Protein AF-A0AA91EV66-F1 (afdb_monomer)

Radius of gyration: 14.89 Å; Cα contacts (8 Å, |Δi|>4): 97; chains: 1; bounding box: 42×37×36 Å

Sequence (93 aa):
MNDAPTRVNRALTPHESALLRRLALEIAANGIGCDIETTAAAIAKLTDAGRVSLHADPLTARITVGGRTLVEARRDWLQFRAALEDWGSGAVL

Nearest PDB structures (foldseek):
  6lg3-assembly1_A  TM=9.749E-01  e=3.344E-07  Mycobacterium tuberculosis
  5cq9-assembly1_A  TM=4.245E-01  e=1.662E-01  Salmonella enterica subsp. enterica serovar Typhimurium str. LT2
  3noy-assembly2_D  TM=6.169E-01  e=9.848E-01  Aquifex aeolicus
  1r23-assembly1_A  TM=3.418E-01  e=3.007E-01  Synechococcus elongatus PCC 7942 = FACHB-805
  5k5q-assembly1_B  TM=3.904E-01  e=1.669E+00  Sulfolobus sp. NOB8H2

Organism: NCBI:txid512402

Secondary structure (DSSP, 8-state):
---------PPPPHHHHHHHHHHHHHHHHHHHT--HHHHHHHHHHHHHTT-EEEEE-SSEEEEEETTEEEEEEEHHHHHHHHHHS--SS----

Solvent-accessible surface area (backbone atoms only — not comparable to full-atom values): 5534 Å² total; per-residue (Å²): 132,85,82,66,72,79,59,63,76,61,80,76,50,74,54,37,49,49,49,52,52,50,51,35,44,54,51,51,9,65,73,72,73,48,57,61,68,64,37,48,55,52,49,48,56,36,41,78,68,66,35,49,46,81,50,72,54,56,59,37,36,33,38,27,51,78,88,41,76,71,38,75,42,46,41,69,59,42,51,56,50,38,71,68,53,85,84,69,94,76,86,76,128

Foldseek 3Di:
DDCPPPLPQDDDDPLLVVVQVVQLLVLQCVVVVHDSVVSVVVVVVQVVVVQWDWDDGSFWIFIGGNNHTSDIDGPVVSVVVSLVDCPDPDDDD

pLDDT: mean 83.76, std 16.79, range [36.88, 96.56]

Structure (mmCIF, N/CA/C/O backbone):
data_AF-A0AA91EV66-F1
#
_entry.id   AF-A0AA91EV66-F1
#
loop_
_atom_site.group_PDB
_atom_site.id
_atom_site.type_symbol
_atom_site.label_atom_id
_atom_site.label_alt_id
_atom_site.label_comp_id
_atom_site.label_asym_id
_atom_site.label_entity_id
_atom_site.label_seq_id
_atom_site.pdbx_PDB_ins_code
_atom_site.Cartn_x
_atom_site.Cartn_y
_atom_site.Cartn_z
_atom_site.occupancy
_atom_site.B_iso_or_equiv
_atom_site.auth_seq_id
_atom_site.auth_comp_id
_atom_site.auth_asym_id
_atom_site.auth_atom_id
_atom_site.pdbx_PDB_model_num
ATOM 1 N N . MET A 1 1 ? 22.654 -26.380 -5.971 1.00 36.88 1 MET A N 1
ATOM 2 C CA . MET A 1 1 ? 22.774 -24.954 -5.609 1.00 36.88 1 MET A CA 1
ATOM 3 C C . MET A 1 1 ? 21.656 -24.221 -6.322 1.00 36.88 1 MET A C 1
ATOM 5 O O . MET A 1 1 ? 21.697 -24.133 -7.538 1.00 36.88 1 MET A O 1
ATOM 9 N N . ASN A 1 2 ? 20.610 -23.826 -5.594 1.00 41.72 2 ASN A N 1
ATOM 10 C CA . ASN A 1 2 ? 19.562 -22.965 -6.137 1.00 41.72 2 ASN A CA 1
ATOM 11 C C . ASN A 1 2 ? 20.088 -21.531 -6.075 1.00 41.72 2 ASN A C 1
ATOM 13 O O . ASN A 1 2 ? 20.028 -20.915 -5.012 1.00 41.72 2 ASN A O 1
ATOM 17 N N . ASP A 1 3 ? 20.603 -21.021 -7.193 1.00 43.97 3 ASP A N 1
ATOM 18 C CA . ASP A 1 3 ? 20.707 -19.578 -7.420 1.00 43.97 3 ASP A CA 1
ATOM 19 C C . ASP A 1 3 ? 19.279 -19.034 -7.544 1.00 43.97 3 ASP A C 1
ATOM 21 O O . ASP A 1 3 ? 18.746 -18.814 -8.631 1.00 43.97 3 ASP A O 1
ATOM 25 N N . ALA A 1 4 ? 18.608 -18.859 -6.403 1.00 45.97 4 ALA A N 1
ATOM 26 C CA . ALA A 1 4 ? 17.553 -17.868 -6.347 1.00 45.97 4 ALA A CA 1
ATOM 27 C C . ALA A 1 4 ? 18.265 -16.544 -6.642 1.00 45.97 4 ALA A C 1
ATOM 29 O O . ALA A 1 4 ? 19.158 -16.193 -5.865 1.00 45.97 4 ALA A O 1
ATOM 30 N N . PRO A 1 5 ? 17.952 -15.842 -7.752 1.00 47.28 5 PRO A N 1
ATOM 31 C CA . PRO A 1 5 ? 18.609 -14.581 -8.055 1.00 47.28 5 PRO A CA 1
ATOM 32 C C . PRO A 1 5 ? 18.457 -13.734 -6.809 1.00 47.28 5 PRO A C 1
ATOM 34 O O . PRO A 1 5 ? 17.325 -13.585 -6.343 1.00 47.28 5 PRO A O 1
ATOM 37 N N . THR A 1 6 ? 19.582 -13.303 -6.231 1.00 48.03 6 THR A N 1
ATOM 38 C CA . THR A 1 6 ? 19.664 -12.464 -5.039 1.00 48.03 6 THR A CA 1
ATOM 39 C C . THR A 1 6 ? 18.556 -11.433 -5.148 1.00 48.03 6 THR A C 1
ATOM 41 O O . THR A 1 6 ? 18.684 -10.477 -5.912 1.00 48.03 6 THR A O 1
ATOM 44 N N . ARG A 1 7 ? 17.404 -11.681 -4.506 1.00 54.66 7 ARG A N 1
ATOM 45 C CA . ARG A 1 7 ? 16.251 -10.787 -4.591 1.00 54.66 7 ARG A CA 1
ATOM 46 C C . ARG A 1 7 ? 16.693 -9.598 -3.770 1.00 54.66 7 ARG A C 1
ATOM 48 O O . ARG A 1 7 ? 16.618 -9.614 -2.546 1.00 54.66 7 ARG A O 1
ATOM 55 N N . VAL A 1 8 ? 17.329 -8.651 -4.453 1.00 54.03 8 VAL A N 1
ATOM 56 C CA . VAL A 1 8 ? 17.927 -7.469 -3.855 1.00 54.03 8 VAL A CA 1
ATOM 57 C C . VAL A 1 8 ? 16.827 -6.848 -3.018 1.00 54.03 8 VAL A C 1
ATOM 59 O O . VAL A 1 8 ? 15.730 -6.609 -3.530 1.00 54.03 8 VAL A O 1
ATOM 62 N N . ASN A 1 9 ? 17.100 -6.647 -1.729 1.00 65.69 9 ASN A N 1
ATOM 63 C CA . ASN A 1 9 ? 16.228 -5.912 -0.827 1.00 65.69 9 ASN A CA 1
ATOM 64 C C . ASN A 1 9 ? 16.186 -4.446 -1.285 1.00 65.69 9 ASN A C 1
ATOM 66 O O . ASN A 1 9 ? 16.827 -3.572 -0.709 1.00 65.69 9 ASN A O 1
ATOM 70 N N . ARG A 1 10 ? 15.535 -4.207 -2.425 1.00 83.25 10 ARG A N 1
ATOM 71 C CA . ARG A 1 10 ? 15.491 -2.916 -3.091 1.00 83.25 10 ARG A CA 1
ATOM 72 C C . ARG A 1 10 ? 14.336 -2.117 -2.522 1.00 83.25 10 ARG A C 1
ATOM 74 O O . ARG A 1 10 ? 13.263 -2.669 -2.246 1.00 83.25 10 ARG A O 1
ATOM 81 N N . ALA A 1 11 ? 14.531 -0.810 -2.428 1.00 87.81 11 ALA A N 1
ATOM 82 C CA . ALA A 1 11 ? 13.442 0.108 -2.141 1.00 87.81 11 ALA A CA 1
ATOM 83 C C . ALA A 1 11 ? 12.324 -0.032 -3.191 1.00 87.81 11 ALA A C 1
ATOM 85 O O . ALA A 1 11 ? 12.558 -0.461 -4.329 1.00 87.81 11 ALA A O 1
ATOM 86 N N . LEU A 1 12 ? 11.098 0.296 -2.791 1.00 90.12 12 LEU A N 1
ATOM 87 C CA . LEU A 1 12 ? 10.004 0.453 -3.743 1.00 90.12 12 LEU A CA 1
ATOM 88 C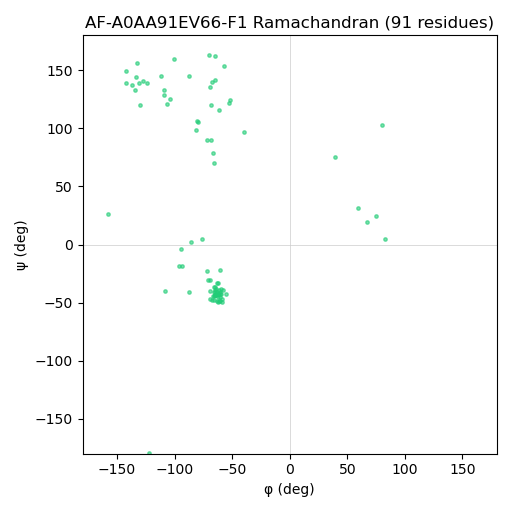 C . LEU A 1 12 ? 10.273 1.675 -4.614 1.00 90.12 12 LEU A C 1
ATOM 90 O O . LEU A 1 12 ? 10.725 2.708 -4.119 1.00 90.12 12 LEU A O 1
ATOM 94 N N . THR A 1 13 ? 9.971 1.568 -5.903 1.00 91.75 13 THR A N 1
ATOM 95 C CA . THR A 1 13 ? 9.959 2.751 -6.766 1.00 91.75 13 THR A CA 1
ATOM 96 C C . THR A 1 13 ? 8.772 3.655 -6.395 1.00 91.75 13 THR A C 1
ATOM 98 O O . THR A 1 13 ? 7.824 3.203 -5.733 1.00 91.75 13 THR A O 1
ATOM 101 N N . PRO A 1 14 ? 8.776 4.933 -6.818 1.00 91.75 14 PRO A N 1
ATOM 102 C CA . PRO A 1 14 ? 7.622 5.812 -6.636 1.00 91.75 14 PRO A CA 1
ATOM 103 C C . PRO A 1 14 ? 6.335 5.224 -7.231 1.00 91.75 14 PRO A C 1
ATOM 105 O O . PRO A 1 14 ? 5.307 5.222 -6.560 1.00 91.75 14 PRO A O 1
ATOM 108 N N . HIS A 1 15 ? 6.412 4.634 -8.429 1.00 93.12 15 HIS A N 1
ATOM 109 C CA . HIS A 1 15 ? 5.277 3.986 -9.095 1.00 93.12 15 HIS A CA 1
ATOM 110 C C . HIS A 1 15 ? 4.764 2.758 -8.335 1.00 93.12 15 HIS A C 1
ATOM 112 O O . HIS A 1 15 ? 3.566 2.613 -8.125 1.00 93.12 15 HIS A O 1
ATOM 118 N N . GLU A 1 16 ? 5.651 1.899 -7.832 1.00 93.75 16 GLU A N 1
ATOM 119 C CA . GLU A 1 16 ? 5.241 0.746 -7.018 1.00 93.75 16 GLU A CA 1
ATOM 120 C C . GLU A 1 16 ? 4.565 1.176 -5.714 1.00 93.75 16 GLU A C 1
ATOM 122 O O . GLU A 1 16 ? 3.559 0.597 -5.301 1.00 93.75 16 GLU A O 1
ATOM 127 N N . SER A 1 17 ? 5.107 2.213 -5.072 1.00 93.00 17 SER A N 1
ATOM 128 C CA . SER A 1 17 ? 4.534 2.783 -3.853 1.00 93.00 17 SER A CA 1
ATOM 129 C C . SER A 1 17 ? 3.161 3.402 -4.120 1.00 93.00 17 SER A C 1
ATOM 131 O O . SER A 1 17 ? 2.247 3.235 -3.312 1.00 93.00 17 SER A O 1
ATOM 133 N N . ALA A 1 18 ? 3.006 4.101 -5.245 1.00 92.06 18 ALA A N 1
ATOM 134 C CA . ALA A 1 18 ? 1.746 4.700 -5.663 1.00 92.06 18 ALA A CA 1
ATOM 135 C C . ALA A 1 18 ? 0.691 3.633 -5.991 1.00 92.06 18 ALA A C 1
ATOM 137 O O . ALA A 1 18 ? -0.427 3.721 -5.485 1.00 92.06 18 ALA A O 1
ATOM 138 N N . LEU A 1 19 ? 1.061 2.579 -6.727 1.00 94.31 19 LEU A N 1
ATOM 139 C CA . LEU A 1 19 ? 0.164 1.469 -7.058 1.00 94.31 19 LEU A CA 1
ATOM 140 C C . LEU A 1 19 ? -0.321 0.770 -5.788 1.00 94.31 19 LEU A C 1
ATOM 142 O O . LEU A 1 19 ? -1.514 0.531 -5.620 1.00 94.31 19 LEU A O 1
ATOM 146 N N . LEU A 1 20 ? 0.580 0.492 -4.845 1.00 94.12 20 LEU A N 1
ATOM 147 C CA . LEU A 1 20 ? 0.192 -0.159 -3.598 1.00 94.12 20 LEU A CA 1
ATOM 148 C C . LEU A 1 20 ? -0.746 0.723 -2.756 1.00 94.12 20 LEU A C 1
ATOM 150 O O . LEU A 1 20 ? -1.711 0.217 -2.186 1.00 94.12 20 LEU A O 1
ATOM 154 N N . ARG A 1 21 ? -0.511 2.043 -2.715 1.00 92.69 21 ARG A N 1
ATOM 155 C CA . ARG A 1 21 ? -1.410 3.010 -2.054 1.00 92.69 21 ARG A CA 1
AT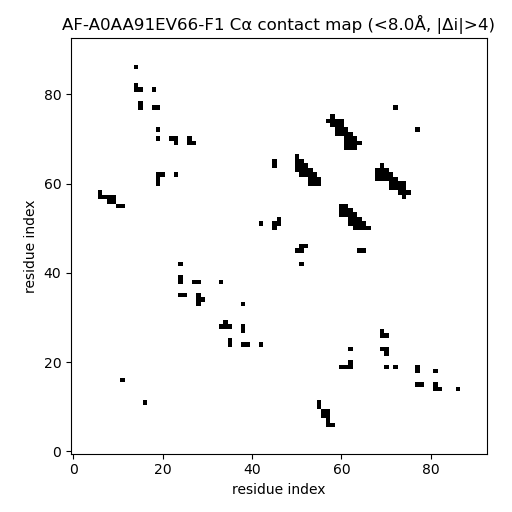OM 156 C C . ARG A 1 21 ? -2.779 3.067 -2.721 1.00 92.69 21 ARG A C 1
ATOM 158 O O . ARG A 1 21 ? -3.784 3.077 -2.014 1.00 92.69 21 ARG A O 1
ATOM 165 N N . ARG A 1 22 ? -2.823 3.059 -4.054 1.00 92.25 22 ARG A N 1
ATOM 166 C CA . ARG A 1 22 ? -4.065 3.007 -4.829 1.00 92.25 22 ARG A CA 1
ATOM 167 C C . ARG A 1 22 ? -4.859 1.740 -4.515 1.00 92.25 22 ARG A C 1
ATOM 169 O O . ARG A 1 22 ? -6.032 1.835 -4.176 1.00 92.25 22 ARG A O 1
ATOM 176 N N . LEU A 1 23 ? -4.211 0.574 -4.532 1.00 93.75 23 LEU A N 1
ATOM 177 C CA . LEU A 1 23 ? -4.856 -0.695 -4.181 1.00 93.75 23 LEU A CA 1
ATOM 178 C C . LEU A 1 23 ? -5.398 -0.681 -2.746 1.00 93.75 23 LEU A C 1
ATOM 180 O O . LEU A 1 23 ? -6.520 -1.117 -2.513 1.00 93.75 23 LEU A O 1
ATOM 184 N N . ALA A 1 24 ? -4.636 -0.149 -1.785 1.00 92.94 24 ALA A N 1
ATOM 185 C CA . ALA A 1 24 ? -5.100 -0.017 -0.403 1.00 92.94 24 ALA A CA 1
ATOM 186 C C . ALA A 1 24 ? -6.353 0.866 -0.295 1.00 92.94 24 ALA A C 1
ATOM 188 O O . ALA A 1 24 ? -7.269 0.542 0.460 1.00 92.94 24 ALA A O 1
ATOM 189 N N . LEU A 1 25 ? -6.394 1.963 -1.056 1.00 91.81 25 LEU A N 1
ATOM 190 C CA . LEU A 1 25 ? -7.532 2.872 -1.110 1.00 91.81 25 LEU A CA 1
ATOM 191 C C . LEU A 1 25 ? -8.768 2.198 -1.719 1.00 91.81 25 LEU A C 1
ATOM 193 O O . LEU A 1 25 ? -9.841 2.263 -1.127 1.00 91.81 25 LEU A O 1
ATOM 197 N N . GLU A 1 26 ? -8.615 1.508 -2.850 1.00 92.44 26 GLU A N 1
ATOM 198 C CA . GLU A 1 26 ? -9.706 0.776 -3.506 1.00 92.44 26 GLU A CA 1
ATOM 199 C C . GLU A 1 26 ? -10.249 -0.352 -2.613 1.00 92.44 26 GLU A C 1
ATOM 201 O O . GLU A 1 26 ? -11.463 -0.508 -2.476 1.00 92.44 26 GLU A O 1
ATOM 206 N N . ILE A 1 27 ? -9.371 -1.108 -1.944 1.00 92.75 27 ILE A N 1
ATOM 207 C CA . ILE A 1 27 ? -9.766 -2.155 -0.989 1.00 92.75 27 ILE A CA 1
ATOM 208 C C . ILE A 1 27 ? -10.536 -1.555 0.190 1.00 92.75 27 ILE A C 1
ATOM 210 O O . ILE A 1 27 ? -11.576 -2.087 0.575 1.00 92.75 27 ILE A O 1
ATOM 214 N N . ALA A 1 28 ? -10.053 -0.448 0.758 1.00 90.56 28 ALA A N 1
ATOM 215 C CA . ALA A 1 28 ? -10.719 0.209 1.877 1.00 90.56 28 ALA A CA 1
ATOM 216 C C . ALA A 1 28 ? -12.090 0.778 1.479 1.00 90.56 28 ALA A C 1
ATOM 218 O O . ALA A 1 28 ? -13.058 0.583 2.212 1.00 90.56 28 ALA A O 1
ATOM 219 N N . ALA A 1 29 ? -12.187 1.418 0.312 1.00 91.44 29 ALA A N 1
ATOM 220 C CA . ALA A 1 29 ? -13.433 1.989 -0.194 1.00 91.44 29 ALA A CA 1
ATOM 221 C C . ALA A 1 29 ? -14.486 0.894 -0.401 1.00 91.44 29 ALA A C 1
ATOM 223 O O . ALA A 1 29 ? -15.589 0.975 0.142 1.00 91.44 29 ALA A O 1
ATOM 224 N N . ASN A 1 30 ? -14.098 -0.194 -1.074 1.00 91.69 30 ASN A N 1
ATOM 225 C CA . ASN A 1 30 ? -14.966 -1.349 -1.293 1.00 91.69 30 ASN A CA 1
ATOM 226 C C . ASN A 1 30 ? -15.357 -2.052 0.013 1.00 91.69 30 ASN A C 1
ATOM 228 O O . ASN A 1 30 ? -16.495 -2.487 0.159 1.00 91.69 30 ASN A O 1
ATOM 232 N N . GLY A 1 31 ? -14.434 -2.161 0.973 1.00 87.06 31 GLY A N 1
ATOM 233 C CA . GLY A 1 31 ? -14.693 -2.822 2.252 1.00 87.06 31 GLY A CA 1
ATOM 234 C C . GLY A 1 31 ? 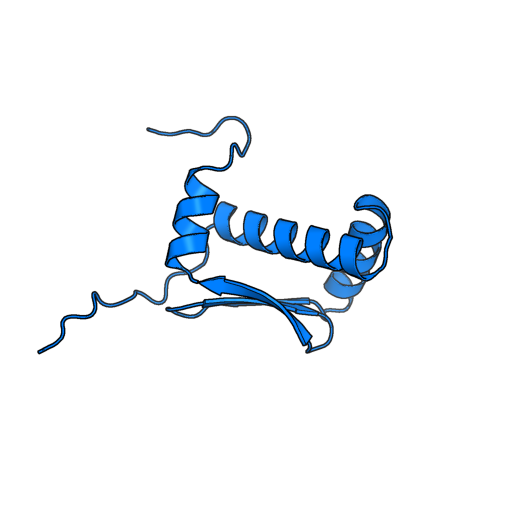-15.666 -2.063 3.158 1.00 87.06 31 GLY A C 1
ATOM 235 O O . GLY A 1 31 ? -16.380 -2.688 3.938 1.00 87.06 31 GLY A O 1
ATOM 236 N N . ILE A 1 32 ? -15.699 -0.730 3.064 1.00 84.44 32 ILE A N 1
ATOM 237 C CA . ILE A 1 32 ? -16.571 0.134 3.878 1.00 84.44 32 ILE A CA 1
ATOM 238 C C . ILE A 1 32 ? -17.868 0.491 3.125 1.00 84.44 32 ILE A C 1
ATOM 240 O O . ILE A 1 32 ? -18.855 0.873 3.749 1.00 84.44 32 ILE A O 1
ATOM 244 N N . GLY A 1 33 ? -17.894 0.332 1.796 1.00 86.69 33 GLY A N 1
ATOM 245 C CA . GLY A 1 33 ? -19.015 0.750 0.950 1.00 86.69 33 GLY A CA 1
ATOM 246 C C . GLY A 1 33 ? -19.078 2.267 0.748 1.00 86.69 33 GLY A C 1
ATOM 247 O O . GLY A 1 33 ? -20.153 2.808 0.497 1.00 86.69 33 GLY A O 1
ATOM 248 N N . CYS A 1 34 ? -17.943 2.956 0.888 1.00 88.44 34 CYS A N 1
ATOM 249 C CA . CYS A 1 34 ? -17.819 4.395 0.666 1.00 88.44 34 CYS A CA 1
ATOM 250 C C . CYS A 1 34 ? -17.211 4.687 -0.707 1.00 88.44 34 CYS A C 1
ATOM 252 O 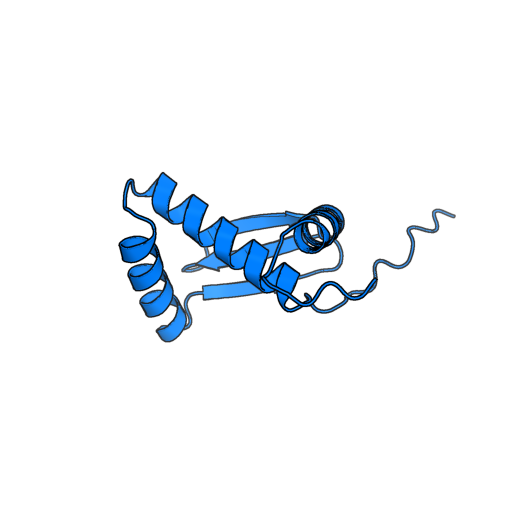O . CYS A 1 34 ? -16.515 3.854 -1.288 1.00 88.44 34 CYS A O 1
ATOM 254 N N . ASP A 1 35 ? -17.421 5.905 -1.201 1.00 90.88 35 ASP A N 1
ATOM 255 C CA . ASP A 1 35 ? -16.675 6.388 -2.356 1.00 90.88 35 ASP A CA 1
ATOM 256 C C . ASP A 1 35 ? -15.168 6.535 -2.053 1.00 90.88 35 ASP A C 1
ATOM 258 O O . ASP A 1 35 ? -14.700 6.542 -0.903 1.00 90.88 35 ASP A O 1
ATOM 262 N N . ILE A 1 36 ? -14.386 6.616 -3.129 1.00 88.06 36 ILE A N 1
ATOM 263 C CA . ILE A 1 36 ? -12.925 6.695 -3.069 1.00 88.06 36 ILE A CA 1
ATOM 264 C C . ILE A 1 36 ? -12.469 7.993 -2.387 1.00 88.06 36 ILE A C 1
ATOM 266 O O . ILE A 1 36 ? -11.493 7.965 -1.641 1.00 88.06 36 ILE A O 1
ATOM 270 N N . GLU A 1 37 ? -13.168 9.114 -2.588 1.00 90.19 37 GLU A N 1
ATOM 271 C CA . GLU A 1 37 ? -12.781 10.421 -2.037 1.00 90.19 37 GLU A CA 1
ATOM 272 C C . GLU A 1 37 ? -12.901 10.461 -0.509 1.00 90.19 37 GLU A C 1
ATOM 274 O O . GLU A 1 37 ? -11.958 10.833 0.195 1.00 90.19 37 GLU A O 1
ATOM 279 N N . THR A 1 38 ? -14.029 9.992 0.021 1.00 89.81 38 THR A N 1
ATOM 280 C CA . THR A 1 38 ? -14.286 9.870 1.458 1.00 89.81 38 THR A CA 1
ATOM 281 C C . THR A 1 38 ? -13.276 8.929 2.101 1.00 89.81 38 THR A C 1
ATOM 283 O O . THR A 1 38 ? -12.716 9.218 3.165 1.00 89.81 38 THR A O 1
ATOM 286 N N . THR A 1 39 ? -12.984 7.816 1.427 1.00 90.38 39 THR A N 1
ATOM 287 C CA . THR A 1 39 ? -11.991 6.847 1.893 1.00 90.38 39 THR A CA 1
ATOM 288 C C . THR A 1 39 ? -10.585 7.452 1.897 1.00 90.38 39 THR A C 1
ATOM 290 O O . THR A 1 39 ? -9.839 7.273 2.862 1.00 90.38 39 THR A O 1
ATOM 293 N N . ALA A 1 40 ? -10.228 8.232 0.874 1.00 89.44 40 ALA A N 1
ATOM 294 C CA . ALA A 1 40 ? -8.936 8.905 0.786 1.00 89.44 40 ALA A CA 1
ATOM 295 C C . ALA A 1 40 ? -8.760 9.914 1.924 1.00 89.44 40 ALA A C 1
ATOM 297 O O . ALA A 1 40 ? -7.719 9.920 2.582 1.00 89.44 40 ALA A O 1
ATOM 298 N N . ALA A 1 41 ? -9.797 10.699 2.227 1.00 89.94 41 ALA A N 1
ATOM 299 C CA . ALA A 1 41 ? -9.788 11.630 3.351 1.00 89.94 41 ALA A CA 1
ATOM 300 C C . ALA A 1 41 ? -9.618 10.914 4.705 1.00 89.94 41 ALA A C 1
ATOM 302 O O . ALA A 1 41 ? -8.890 11.391 5.580 1.00 89.94 41 ALA A O 1
ATOM 303 N N . ALA A 1 42 ? -10.252 9.752 4.893 1.00 88.38 42 ALA A N 1
ATOM 304 C CA . ALA A 1 42 ? -10.090 8.951 6.105 1.00 88.38 42 ALA A CA 1
ATOM 305 C C . ALA A 1 42 ? -8.668 8.373 6.233 1.00 88.38 42 ALA A C 1
ATOM 307 O O . ALA A 1 42 ? -8.058 8.456 7.303 1.00 88.38 42 ALA A O 1
ATOM 308 N N . ILE A 1 43 ? -8.108 7.836 5.145 1.00 87.12 43 ILE A N 1
ATOM 309 C CA . ILE A 1 43 ? -6.738 7.302 5.121 1.00 87.12 43 ILE A CA 1
ATOM 310 C C . ILE A 1 43 ? -5.704 8.415 5.331 1.00 87.12 43 ILE A C 1
ATOM 312 O O . ILE A 1 43 ? -4.713 8.187 6.028 1.00 87.12 43 ILE A O 1
ATOM 316 N N . ALA A 1 44 ? -5.932 9.620 4.802 1.00 88.56 44 ALA A N 1
ATOM 317 C CA . ALA A 1 44 ? -5.070 10.777 5.039 1.00 88.56 44 ALA A CA 1
ATOM 318 C C . ALA A 1 44 ? -4.987 11.109 6.538 1.00 88.56 44 ALA A C 1
ATOM 320 O O . ALA A 1 44 ? -3.893 11.132 7.096 1.00 88.56 44 ALA A O 1
ATOM 321 N N . LYS A 1 45 ? -6.131 11.195 7.233 1.00 90.19 45 LYS A N 1
ATOM 322 C CA . LYS A 1 45 ? -6.167 11.400 8.696 1.00 90.19 45 LYS A CA 1
ATOM 323 C C . LYS A 1 45 ? -5.414 10.311 9.466 1.00 90.19 45 LYS A C 1
ATOM 325 O O . LYS A 1 45 ? -4.743 10.593 10.455 1.00 90.19 45 LYS A O 1
ATOM 330 N N . LEU A 1 46 ? -5.521 9.054 9.031 1.00 87.44 46 LEU A N 1
ATOM 331 C CA . LEU A 1 46 ? -4.790 7.939 9.643 1.00 87.44 46 LEU A CA 1
ATOM 332 C C . LEU A 1 46 ? -3.287 7.999 9.351 1.00 87.44 46 LEU A C 1
ATOM 334 O O . LEU A 1 46 ? -2.490 7.557 10.178 1.00 87.44 46 LEU A O 1
ATOM 338 N N . THR A 1 47 ? -2.904 8.544 8.198 1.00 89.38 47 THR A N 1
ATOM 339 C CA . THR A 1 47 ? -1.506 8.769 7.820 1.00 89.38 47 THR A CA 1
ATOM 340 C C . THR A 1 47 ? -0.892 9.861 8.690 1.00 89.38 47 THR A C 1
ATOM 342 O O . THR A 1 47 ? 0.162 9.625 9.275 1.00 89.38 47 THR A O 1
ATOM 345 N N . ASP A 1 48 ? -1.585 10.988 8.866 1.00 89.12 48 ASP A N 1
ATOM 346 C CA . ASP A 1 48 ? -1.146 12.099 9.725 1.00 89.12 48 ASP A CA 1
ATOM 347 C C . ASP A 1 48 ? -1.018 11.671 11.194 1.00 89.12 48 ASP A C 1
ATOM 349 O O . ASP A 1 48 ? -0.121 12.107 11.911 1.00 89.12 48 ASP A O 1
ATOM 353 N N . ALA A 1 49 ? -1.871 10.743 11.634 1.00 91.12 49 ALA A N 1
ATOM 354 C CA . ALA A 1 49 ? -1.787 10.118 12.951 1.00 91.12 49 ALA A CA 1
ATOM 355 C C . ALA A 1 49 ? -0.678 9.046 13.070 1.00 91.12 49 ALA A C 1
ATOM 357 O O . ALA A 1 49 ? -0.610 8.350 14.085 1.00 91.12 49 ALA A O 1
ATOM 358 N N . GLY A 1 50 ? 0.147 8.842 12.036 1.00 90.06 50 GLY A N 1
ATOM 359 C CA . GLY A 1 50 ? 1.226 7.848 12.019 1.00 90.06 50 GLY A CA 1
ATOM 360 C C . GLY A 1 50 ? 0.742 6.394 12.046 1.00 90.06 50 GLY A C 1
ATOM 361 O O . GLY A 1 50 ? 1.498 5.494 12.407 1.00 90.06 50 GLY A O 1
ATOM 362 N N . ARG A 1 51 ? -0.526 6.136 11.697 1.00 91.44 51 ARG A N 1
ATOM 363 C CA . ARG A 1 51 ? -1.141 4.796 11.763 1.00 91.44 51 ARG A CA 1
ATOM 364 C C . ARG A 1 51 ? -1.074 4.039 10.443 1.00 91.44 51 ARG A C 1
ATOM 366 O O . ARG A 1 51 ? -1.513 2.892 10.408 1.00 91.44 51 ARG A O 1
ATOM 373 N N . VAL A 1 52 ? -0.561 4.660 9.384 1.00 92.06 52 VAL A N 1
ATOM 374 C CA . VAL A 1 52 ? -0.339 4.028 8.081 1.00 92.06 52 VAL A CA 1
ATOM 375 C C . VAL A 1 52 ? 1.147 3.747 7.918 1.00 92.06 52 VAL A C 1
ATOM 377 O O . VAL A 1 52 ? 1.963 4.660 8.025 1.00 92.06 52 VAL A O 1
ATOM 380 N N . SER A 1 53 ? 1.506 2.498 7.637 1.00 92.69 53 SER A N 1
ATOM 381 C CA . SER A 1 53 ? 2.890 2.124 7.349 1.00 92.69 53 SER A CA 1
ATOM 382 C C . SER A 1 53 ? 2.997 1.360 6.039 1.00 92.69 53 SER A C 1
ATOM 384 O O . SER A 1 53 ? 2.154 0.527 5.707 1.00 92.69 53 SER A O 1
ATOM 386 N N . LEU A 1 54 ? 4.054 1.668 5.294 1.00 93.06 54 LEU A N 1
ATOM 387 C CA . LEU A 1 54 ? 4.459 0.968 4.086 1.00 93.06 54 LEU A CA 1
ATOM 388 C C . LEU A 1 54 ? 5.702 0.154 4.430 1.00 93.06 54 LEU A C 1
ATOM 390 O O . LEU A 1 54 ? 6.713 0.716 4.850 1.00 93.06 54 LEU A O 1
ATOM 394 N N . HIS A 1 55 ? 5.626 -1.160 4.260 1.00 92.88 55 HIS A N 1
ATOM 395 C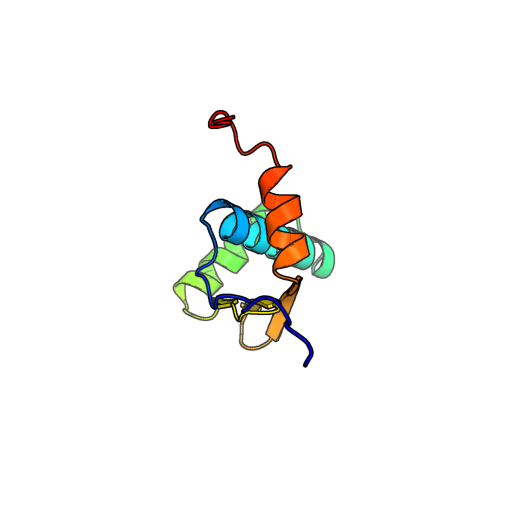 CA . HIS A 1 55 ? 6.753 -2.053 4.487 1.00 92.88 55 HIS A CA 1
ATOM 396 C C . HIS A 1 55 ? 7.021 -2.873 3.235 1.00 92.88 55 HIS A C 1
ATOM 398 O O . HIS A 1 55 ? 6.088 -3.362 2.600 1.00 92.88 55 HIS A O 1
ATOM 404 N N . ALA A 1 56 ? 8.294 -3.044 2.902 1.00 92.06 56 ALA A N 1
ATOM 405 C CA . ALA A 1 56 ? 8.715 -3.867 1.788 1.00 92.06 56 ALA A CA 1
ATOM 406 C C . ALA A 1 56 ? 9.920 -4.710 2.187 1.00 92.06 56 ALA A C 1
ATOM 408 O O . ALA A 1 56 ? 10.860 -4.220 2.809 1.00 92.06 56 ALA A O 1
ATOM 409 N N . ASP A 1 57 ? 9.871 -5.966 1.780 1.00 91.06 57 ASP A N 1
ATOM 410 C CA . ASP A 1 57 ? 10.940 -6.941 1.888 1.00 91.06 57 ASP A CA 1
ATOM 411 C C . ASP A 1 57 ? 11.270 -7.472 0.469 1.00 91.06 57 ASP A C 1
ATOM 413 O O . ASP A 1 57 ? 10.691 -7.005 -0.528 1.00 91.06 57 ASP A O 1
ATOM 417 N N . PRO A 1 58 ? 12.233 -8.399 0.315 1.00 90.38 58 PRO A N 1
ATOM 418 C CA . PRO A 1 58 ? 12.595 -8.955 -0.991 1.00 90.38 58 PRO A CA 1
ATOM 419 C C . PRO A 1 58 ? 11.474 -9.695 -1.742 1.00 90.38 58 PRO A C 1
ATOM 421 O O . PRO A 1 58 ? 11.559 -9.878 -2.960 1.00 90.38 58 PRO A O 1
ATOM 424 N N . LEU A 1 59 ? 10.442 -10.172 -1.046 1.00 91.69 59 LEU A N 1
ATOM 425 C CA . LEU A 1 59 ? 9.370 -11.007 -1.589 1.00 91.69 59 LEU A CA 1
ATOM 426 C C . LEU A 1 59 ? 8.048 -10.260 -1.692 1.00 91.69 59 LEU A C 1
ATOM 428 O O . LEU A 1 59 ? 7.357 -10.403 -2.704 1.00 91.69 59 LEU A O 1
ATOM 432 N N . THR A 1 60 ? 7.728 -9.443 -0.695 1.00 94.81 60 THR A N 1
ATOM 433 C CA . THR A 1 60 ? 6.442 -8.768 -0.557 1.00 94.81 60 THR A CA 1
ATOM 434 C C . THR A 1 60 ? 6.570 -7.286 -0.233 1.00 94.81 60 THR A C 1
ATOM 436 O O . THR A 1 60 ? 7.571 -6.802 0.290 1.00 94.81 60 THR A O 1
ATOM 439 N N . ALA A 1 61 ? 5.525 -6.540 -0.574 1.00 95.81 61 ALA A N 1
ATOM 440 C CA . ALA A 1 61 ? 5.297 -5.186 -0.104 1.00 95.81 61 ALA A CA 1
ATOM 441 C C . ALA A 1 61 ? 3.862 -5.064 0.400 1.00 95.81 61 ALA A C 1
ATOM 443 O O . ALA A 1 61 ? 2.939 -5.600 -0.214 1.00 95.81 61 ALA A O 1
ATOM 444 N N . ARG A 1 62 ? 3.679 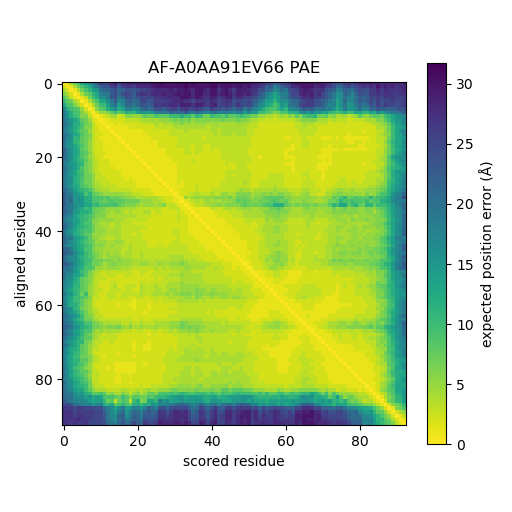-4.360 1.514 1.00 96.06 62 ARG A N 1
ATOM 445 C CA . ARG A 1 62 ? 2.388 -4.230 2.187 1.00 96.06 62 ARG A CA 1
ATOM 446 C C . ARG A 1 62 ? 2.157 -2.844 2.758 1.00 96.06 62 ARG A C 1
ATOM 448 O O . ARG A 1 62 ? 3.094 -2.181 3.205 1.00 96.06 62 ARG A O 1
ATOM 455 N N . ILE A 1 63 ? 0.887 -2.455 2.794 1.00 95.75 63 ILE A N 1
ATOM 456 C CA . ILE A 1 63 ? 0.414 -1.299 3.554 1.00 95.75 63 ILE A CA 1
ATOM 457 C C . ILE A 1 63 ? -0.394 -1.804 4.737 1.00 95.75 63 ILE A C 1
ATOM 459 O O . ILE A 1 63 ? -1.327 -2.597 4.577 1.00 95.75 63 ILE A O 1
ATOM 463 N N . THR A 1 64 ? -0.042 -1.319 5.924 1.00 94.25 64 THR A N 1
ATOM 464 C CA . THR A 1 64 ? -0.812 -1.564 7.140 1.00 94.25 64 THR A CA 1
ATOM 465 C C . THR A 1 64 ? -1.453 -0.280 7.636 1.00 94.25 64 THR A C 1
ATOM 467 O O . THR A 1 64 ? -0.876 0.799 7.509 1.00 94.25 64 THR A O 1
ATOM 470 N N . VAL A 1 65 ? -2.654 -0.401 8.194 1.00 90.38 65 VAL A N 1
ATOM 471 C CA . VAL A 1 65 ? -3.413 0.698 8.787 1.00 90.38 65 VAL A CA 1
ATOM 472 C C . VAL A 1 65 ? -3.872 0.267 10.172 1.00 90.38 65 VAL A C 1
ATOM 474 O O . VAL A 1 65 ? -4.547 -0.749 10.328 1.00 90.38 65 VAL A O 1
ATOM 477 N N . GLY A 1 66 ? -3.451 0.998 11.205 1.00 87.12 66 GLY A N 1
ATOM 478 C CA . GLY A 1 66 ? -3.754 0.660 12.598 1.00 87.12 66 GLY A CA 1
ATOM 479 C C . GLY A 1 66 ? -3.246 -0.726 13.015 1.00 87.12 66 GLY A C 1
ATOM 480 O O . GLY A 1 66 ? -3.889 -1.389 13.823 1.00 87.12 66 GLY A O 1
ATOM 481 N N . GLY A 1 67 ? -2.132 -1.184 12.432 1.00 86.88 67 GLY A N 1
ATOM 482 C CA . GLY A 1 67 ? -1.542 -2.500 12.705 1.00 86.88 67 GLY A CA 1
ATOM 483 C C . GLY A 1 67 ? -2.163 -3.670 11.931 1.00 86.88 67 GLY A C 1
ATOM 484 O O . GLY A 1 67 ? -1.766 -4.810 12.152 1.00 86.88 67 GLY A O 1
ATOM 485 N N . ARG A 1 68 ? -3.111 -3.420 11.017 1.00 90.56 68 ARG A N 1
ATOM 486 C CA . ARG A 1 68 ? -3.700 -4.447 10.142 1.00 90.56 68 ARG A CA 1
ATOM 487 C C . ARG A 1 68 ? -3.251 -4.260 8.701 1.00 90.56 68 ARG A C 1
ATOM 489 O O . ARG A 1 68 ? -3.316 -3.148 8.187 1.00 90.56 68 ARG A O 1
ATOM 496 N N . THR A 1 69 ? -2.832 -5.335 8.041 1.00 94.44 69 THR A N 1
ATOM 497 C CA . THR A 1 69 ? -2.509 -5.314 6.608 1.00 94.44 69 THR A CA 1
ATOM 498 C C . THR A 1 69 ? -3.782 -5.113 5.791 1.00 94.44 69 THR A C 1
ATOM 500 O O . THR A 1 69 ? -4.694 -5.930 5.878 1.00 94.44 69 THR A O 1
ATOM 503 N N . LEU A 1 70 ? -3.838 -4.036 5.003 1.00 92.50 70 LEU A N 1
ATOM 504 C CA . LEU A 1 70 ? -4.922 -3.806 4.039 1.00 92.50 70 LEU A CA 1
ATOM 505 C C . LEU A 1 70 ? -4.619 -4.452 2.691 1.00 92.50 70 LEU A C 1
ATOM 507 O O . LEU A 1 70 ? -5.499 -5.028 2.064 1.00 92.50 70 LEU A O 1
ATOM 511 N N . VAL A 1 71 ? -3.367 -4.351 2.248 1.00 95.62 71 VAL A N 1
ATOM 512 C CA 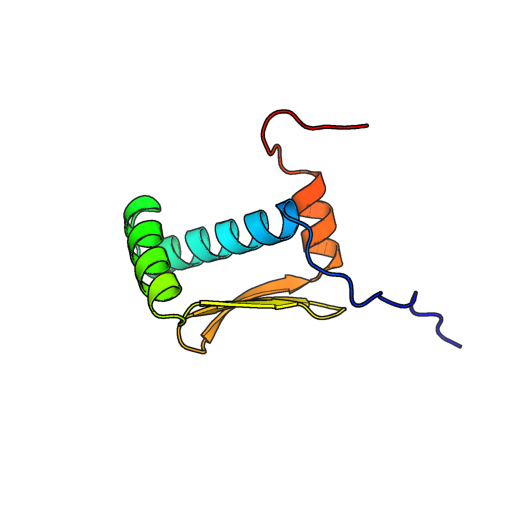. VAL A 1 71 ? -2.910 -4.924 0.985 1.00 95.62 71 VAL A CA 1
ATOM 513 C C . VAL A 1 71 ? -1.504 -5.465 1.155 1.00 95.62 71 VAL A C 1
ATOM 515 O O . VAL A 1 71 ? -0.660 -4.835 1.795 1.00 95.62 71 VAL A O 1
ATOM 518 N N . GLU A 1 72 ? -1.267 -6.627 0.561 1.00 96.56 72 GLU A N 1
ATOM 519 C CA . GLU A 1 72 ? 0.043 -7.237 0.401 1.00 96.56 72 GLU A CA 1
ATOM 520 C C . GLU A 1 72 ? 0.160 -7.741 -1.035 1.00 96.56 72 GLU A C 1
ATOM 522 O O . GLU A 1 72 ? -0.757 -8.369 -1.564 1.00 96.56 72 GLU A O 1
ATOM 527 N N . ALA A 1 73 ? 1.278 -7.434 -1.680 1.00 95.88 73 ALA A N 1
ATOM 528 C CA . ALA A 1 73 ? 1.552 -7.836 -3.048 1.00 95.88 73 ALA A CA 1
ATOM 529 C C . ALA A 1 73 ? 2.969 -8.394 -3.157 1.00 95.88 73 ALA A C 1
ATOM 531 O O . ALA A 1 73 ? 3.902 -7.895 -2.520 1.00 95.88 73 ALA A O 1
ATOM 532 N N . ARG A 1 74 ? 3.154 -9.406 -4.011 1.00 95.50 74 ARG A N 1
ATOM 533 C CA . ARG A 1 74 ? 4.500 -9.880 -4.352 1.00 95.50 74 ARG A CA 1
ATOM 534 C C . ARG A 1 74 ? 5.265 -8.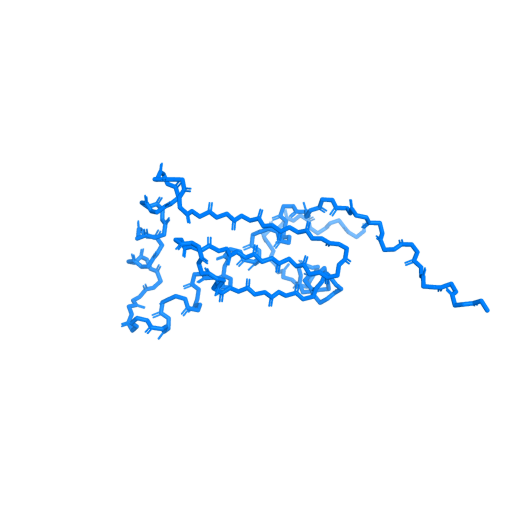786 -5.096 1.00 95.50 74 ARG A C 1
ATOM 536 O O . ARG A 1 74 ? 4.701 -8.115 -5.960 1.00 95.50 74 ARG A O 1
ATOM 543 N N . ARG A 1 75 ? 6.565 -8.650 -4.817 1.00 92.31 75 ARG A N 1
ATOM 544 C CA . ARG A 1 75 ? 7.440 -7.640 -5.444 1.00 92.31 75 ARG A CA 1
ATOM 545 C C . ARG A 1 75 ? 7.510 -7.775 -6.964 1.00 92.31 75 ARG A C 1
ATOM 547 O O . ARG A 1 75 ? 7.518 -6.760 -7.650 1.00 92.31 75 ARG A O 1
ATOM 554 N N . ASP A 1 76 ? 7.527 -9.006 -7.476 1.00 92.19 76 ASP A N 1
ATOM 555 C CA . ASP A 1 76 ? 7.553 -9.281 -8.919 1.00 92.19 76 ASP A CA 1
ATOM 556 C C . ASP A 1 76 ? 6.289 -8.776 -9.625 1.00 92.19 76 ASP A C 1
ATOM 558 O O . ASP A 1 76 ? 6.361 -8.056 -10.619 1.00 92.19 76 ASP A O 1
ATOM 562 N N . TRP A 1 77 ? 5.127 -9.096 -9.066 1.00 94.06 77 TRP A N 1
ATOM 563 C CA . TRP A 1 77 ? 3.841 -8.649 -9.571 1.00 94.06 77 TRP A CA 1
ATOM 564 C C . TRP A 1 77 ? 3.696 -7.132 -9.470 1.00 94.06 77 TRP A C 1
ATOM 566 O O . TRP A 1 77 ? 3.265 -6.501 -10.430 1.00 94.06 77 TRP A O 1
ATOM 576 N N . LEU A 1 78 ? 4.098 -6.540 -8.342 1.00 93.62 78 LEU A N 1
ATOM 577 C CA . LEU A 1 78 ? 4.002 -5.097 -8.135 1.00 93.62 78 LEU A CA 1
ATOM 578 C C . LEU A 1 78 ? 4.860 -4.333 -9.149 1.00 93.62 78 LEU A C 1
ATOM 580 O O . LEU A 1 78 ? 4.385 -3.366 -9.734 1.00 93.62 78 LEU A O 1
ATOM 584 N N . GLN A 1 79 ? 6.082 -4.807 -9.406 1.00 92.31 79 GLN A N 1
ATOM 585 C CA . GLN A 1 79 ? 6.972 -4.234 -10.413 1.00 92.31 79 GLN A CA 1
ATOM 586 C C . GLN A 1 79 ? 6.380 -4.333 -11.818 1.00 92.31 79 GLN A C 1
ATOM 588 O O . GLN A 1 79 ? 6.336 -3.342 -12.543 1.00 92.31 79 GLN A O 1
ATOM 593 N N . PHE A 1 80 ? 5.908 -5.523 -12.195 1.00 91.56 80 PHE A N 1
ATOM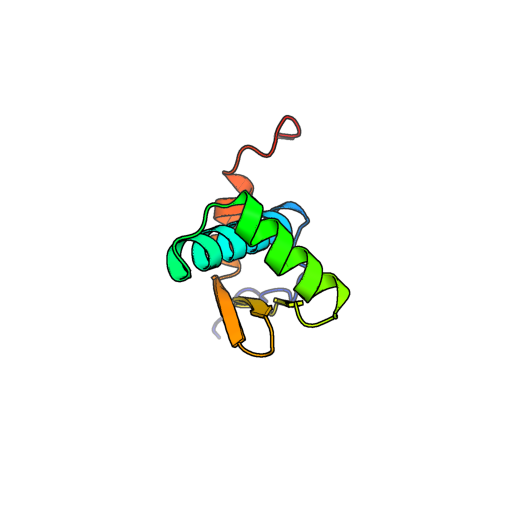 594 C CA . PHE A 1 80 ? 5.291 -5.751 -13.498 1.00 91.56 80 PHE A CA 1
ATOM 595 C C . PHE A 1 80 ? 4.068 -4.852 -13.706 1.00 91.56 80 PHE A C 1
ATOM 597 O O . PHE A 1 80 ? 3.942 -4.204 -14.739 1.00 91.56 80 PHE A O 1
ATOM 604 N N . ARG A 1 81 ? 3.179 -4.767 -12.712 1.00 93.50 81 ARG A N 1
ATOM 605 C CA . ARG A 1 81 ? 1.963 -3.952 -12.802 1.00 93.50 81 ARG A CA 1
ATOM 606 C C . ARG A 1 81 ? 2.252 -2.459 -12.801 1.00 93.50 81 ARG A C 1
ATOM 608 O O . ARG A 1 81 ? 1.630 -1.752 -13.582 1.00 93.50 81 ARG A O 1
ATOM 615 N N . ALA A 1 82 ? 3.199 -1.997 -11.988 1.00 91.19 82 ALA A N 1
ATOM 616 C CA . ALA A 1 82 ? 3.605 -0.597 -11.982 1.00 91.19 82 ALA A CA 1
ATOM 617 C C . ALA A 1 82 ? 4.214 -0.174 -13.328 1.00 91.19 82 ALA A C 1
ATOM 619 O O . ALA A 1 82 ? 4.012 0.960 -13.740 1.00 91.19 82 ALA A O 1
ATOM 620 N N . ALA A 1 83 ? 4.908 -1.073 -14.032 1.00 89.00 83 ALA A N 1
ATOM 621 C CA . ALA A 1 83 ? 5.442 -0.796 -15.367 1.00 89.00 83 ALA A CA 1
ATOM 622 C C . ALA A 1 83 ? 4.362 -0.719 -16.464 1.00 89.00 83 ALA A C 1
ATOM 624 O O . ALA A 1 83 ? 4.601 -0.118 -17.506 1.00 89.00 83 ALA A O 1
ATOM 625 N N . LEU A 1 84 ? 3.198 -1.339 -16.247 1.00 88.31 84 LEU A N 1
ATOM 626 C CA . LEU A 1 84 ? 2.081 -1.331 -17.196 1.00 88.31 84 LEU A CA 1
ATOM 627 C C . LEU A 1 84 ? 1.055 -0.227 -16.933 1.00 88.31 84 LEU A C 1
ATOM 629 O O . LEU A 1 84 ? 0.237 0.047 -17.808 1.00 88.31 84 LEU A O 1
ATOM 633 N N . GLU A 1 85 ? 1.037 0.357 -15.734 1.00 81.19 85 GLU A N 1
ATOM 634 C CA . GLU A 1 85 ? 0.159 1.491 -15.464 1.00 81.19 85 GLU A CA 1
ATOM 635 C C . GLU A 1 85 ? 0.626 2.728 -16.229 1.00 81.19 85 GLU A C 1
ATOM 637 O O . GLU A 1 85 ? 1.810 3.066 -16.253 1.00 81.19 85 GLU A O 1
ATOM 642 N N . ASP A 1 86 ? -0.333 3.423 -16.835 1.00 74.62 86 ASP A N 1
ATOM 643 C CA . ASP A 1 86 ? -0.103 4.753 -17.374 1.00 74.62 86 ASP A CA 1
ATOM 644 C C . ASP A 1 86 ? -0.151 5.764 -16.225 1.00 74.62 86 ASP A C 1
ATOM 646 O O . ASP A 1 86 ? -1.211 6.083 -15.683 1.00 74.62 86 ASP A O 1
ATOM 650 N N . TRP A 1 87 ? 1.025 6.244 -15.833 1.00 77.12 87 TRP A N 1
ATOM 651 C CA . TRP A 1 87 ? 1.196 7.230 -14.768 1.00 77.12 87 TRP A CA 1
ATOM 652 C C . TRP A 1 87 ? 1.048 8.679 -15.248 1.00 77.12 87 TRP A C 1
ATOM 654 O O . TRP A 1 87 ? 1.214 9.597 -14.447 1.00 77.12 87 TRP A O 1
ATOM 664 N N . GLY A 1 88 ? 0.747 8.889 -16.535 1.00 56.84 88 GLY A N 1
ATOM 665 C CA . GLY A 1 88 ? 0.767 10.198 -17.172 1.00 56.84 88 GLY A CA 1
ATOM 666 C C . GLY A 1 88 ? 2.192 10.610 -17.552 1.00 56.84 88 GLY A C 1
ATOM 667 O O . GLY A 1 88 ? 2.982 11.021 -16.712 1.00 56.84 88 GLY A O 1
ATOM 668 N N . SER A 1 89 ? 2.510 10.498 -18.845 1.00 49.41 89 SER A N 1
ATOM 669 C CA . SER A 1 89 ? 3.671 11.085 -19.547 1.00 49.41 89 SER A CA 1
ATOM 670 C C . SER A 1 89 ? 5.012 11.087 -18.797 1.00 49.41 89 SER A C 1
ATOM 672 O O . SER A 1 89 ? 5.530 12.122 -18.385 1.00 49.41 89 SER A O 1
ATOM 674 N N . GLY A 1 90 ? 5.620 9.907 -18.735 1.00 43.00 90 GLY A N 1
ATOM 675 C CA . GLY A 1 90 ? 7.037 9.721 -18.420 1.00 43.00 90 GLY A CA 1
ATOM 676 C C . GLY A 1 90 ? 7.569 8.381 -18.924 1.00 43.00 90 GLY A C 1
ATOM 677 O O . GLY A 1 90 ? 8.494 7.834 -18.334 1.00 43.00 90 GLY A O 1
ATOM 678 N N . ALA A 1 91 ? 6.950 7.823 -19.970 1.00 38.06 91 ALA A N 1
ATOM 679 C CA . ALA A 1 91 ? 7.387 6.585 -20.600 1.00 38.06 91 ALA A CA 1
ATOM 680 C C . ALA A 1 91 ? 8.730 6.825 -21.304 1.00 38.06 91 ALA A C 1
ATOM 682 O O . ALA A 1 91 ? 8.784 7.230 -22.463 1.00 38.06 91 ALA A O 1
ATOM 683 N N . VAL A 1 92 ? 9.819 6.616 -20.570 1.00 39.94 92 VAL A N 1
ATOM 684 C CA . VAL A 1 92 ? 11.136 6.390 -21.157 1.00 39.94 92 VAL A CA 1
ATOM 685 C C . VAL A 1 92 ? 11.159 4.921 -21.568 1.00 39.94 92 VAL A C 1
ATOM 687 O O . VAL A 1 92 ? 11.177 4.038 -20.709 1.00 39.94 92 VAL A O 1
ATOM 690 N N . LEU A 1 93 ? 11.061 4.692 -22.880 1.00 39.41 93 LEU A N 1
ATOM 691 C CA . LEU A 1 93 ? 11.578 3.478 -23.512 1.00 39.41 93 LEU A CA 1
ATOM 692 C C . LEU A 1 93 ? 13.090 3.387 -23.283 1.00 39.41 93 LEU A C 1
ATOM 694 O O . LEU A 1 93 ? 13.752 4.446 -23.384 1.00 39.41 93 LEU A O 1
#

Mean predicted aligned error: 7.4 Å